Protein AF-A0A448XAB5-F1 (afdb_monomer)

Sequence (109 aa):
MADIQPVQVTWKVGDQELVQSDRVEMTYLEDTGVARLVIRKASQPDSGEYTCMATGEVIEPMTGKRFLKTITSSATVLVEAIPAYKADIIFIKPVEVNLKREQEEQILE

Organism: NCBI:txid117903

Solvent-accessible surface area (backbone atoms only — not comparable to full-atom values): 7309 Å² total; per-residue (Å²): 131,85,88,74,65,81,64,48,74,48,43,27,48,70,90,43,76,61,68,81,48,102,46,32,46,73,49,72,41,81,93,78,69,47,75,47,80,46,69,58,87,72,44,54,88,72,36,41,41,36,32,43,36,42,34,33,74,45,69,39,90,89,78,68,49,77,42,82,47,72,50,76,50,75,49,80,46,80,43,76,79,80,77,76,80,78,76,79,83,81,82,78,77,82,82,84,80,82,80,78,79,80,76,81,79,79,82,73,133

Foldseek 3Di:
DDPFDDKDKWKDFPPHTDDDDPQWDWDADPVVRDTDIGGHPDDQVSWGKMKMKIWGWDQDPPPRDIDIDIDMDIDGDGDDDPPPDPDDDDDDDDDDDDDDDDDPPDPDD

InterPro domains:
  IPR007110 Immunoglobulin-like domain [PS50835] (1-72)
  IPR013098 Immunoglobulin I-set [PF07679] (6-58)
  IPR013783 Immunoglobulin-like fold [G3DSA:2.60.40.10] (2-83)
  IPR036179 Immunoglobulin-like domain superfamily [SSF48726] (6-58)

Structure (mmCIF, N/CA/C/O backbone):
data_AF-A0A448XAB5-F1
#
_entry.id   AF-A0A448XAB5-F1
#
loop_
_atom_site.group_PDB
_atom_site.id
_atom_site.type_symbol
_atom_site.label_atom_id
_atom_site.label_alt_id
_atom_site.label_comp_id
_atom_site.label_asym_id
_atom_site.label_entity_id
_atom_site.label_seq_id
_atom_site.pdbx_PDB_ins_code
_atom_site.Cartn_x
_atom_site.Cartn_y
_atom_site.Cartn_z
_atom_site.occupancy
_atom_site.B_iso_or_equiv
_atom_site.auth_seq_id
_atom_site.auth_comp_id
_atom_site.auth_asym_id
_atom_site.auth_atom_id
_atom_site.pdbx_PDB_model_num
ATOM 1 N N . MET A 1 1 ? 9.343 -14.151 -26.146 1.00 37.00 1 MET A N 1
ATOM 2 C CA . MET A 1 1 ? 8.714 -13.828 -24.851 1.00 37.00 1 MET A CA 1
ATOM 3 C C . MET A 1 1 ? 9.492 -12.649 -24.307 1.00 37.00 1 MET A C 1
ATOM 5 O O . MET A 1 1 ? 10.698 -12.784 -24.167 1.00 37.00 1 MET A O 1
ATOM 9 N N . ALA A 1 2 ? 8.875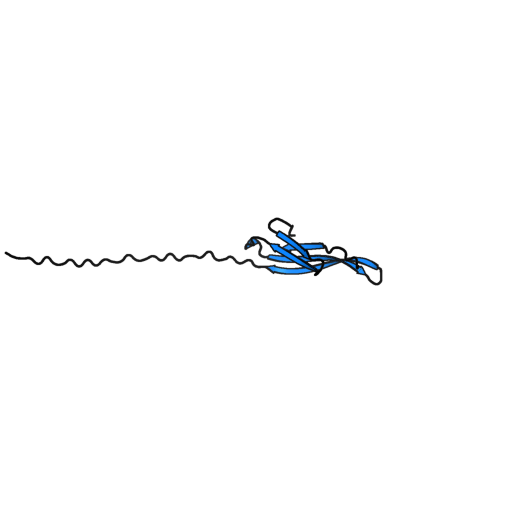 -11.471 -24.207 1.00 41.25 2 ALA A N 1
ATOM 10 C CA . ALA A 1 2 ? 9.566 -10.302 -23.672 1.00 41.25 2 ALA A CA 1
ATOM 11 C C . ALA A 1 2 ? 9.804 -10.541 -22.178 1.00 41.25 2 ALA A C 1
ATOM 13 O O . ALA A 1 2 ? 8.862 -10.858 -21.456 1.00 41.25 2 ALA A O 1
ATOM 14 N N . ASP A 1 3 ? 11.063 -10.459 -21.762 1.00 47.56 3 ASP A N 1
ATOM 15 C CA . ASP A 1 3 ? 11.488 -10.545 -20.369 1.00 47.56 3 ASP A CA 1
ATOM 16 C C . ASP A 1 3 ? 11.071 -9.233 -19.692 1.00 47.56 3 ASP A C 1
ATOM 18 O O . ASP A 1 3 ? 11.767 -8.221 -19.770 1.00 47.56 3 ASP A O 1
ATOM 22 N N . ILE A 1 4 ? 9.847 -9.194 -19.164 1.00 54.16 4 ILE A N 1
ATOM 23 C CA . ILE A 1 4 ? 9.391 -8.083 -18.331 1.00 54.16 4 ILE A CA 1
ATOM 24 C C . ILE A 1 4 ? 9.934 -8.392 -16.939 1.00 54.16 4 ILE A C 1
ATOM 26 O O . ILE A 1 4 ? 9.502 -9.350 -16.303 1.00 54.16 4 ILE A O 1
ATOM 30 N N . GLN A 1 5 ? 10.931 -7.625 -16.499 1.00 60.84 5 GLN A N 1
ATOM 31 C CA . GLN A 1 5 ? 11.462 -7.731 -15.141 1.00 60.84 5 GLN A CA 1
ATOM 32 C C . GLN A 1 5 ? 10.335 -7.530 -14.110 1.00 60.84 5 GLN A C 1
ATOM 34 O O . GLN A 1 5 ? 9.455 -6.693 -14.345 1.00 60.84 5 GLN A O 1
ATOM 39 N N . PRO A 1 6 ? 10.352 -8.247 -12.969 1.00 65.88 6 PRO A N 1
ATOM 40 C CA . PRO A 1 6 ? 9.267 -8.184 -11.998 1.00 65.88 6 PRO A CA 1
ATOM 41 C C . PRO A 1 6 ? 9.139 -6.767 -11.434 1.00 65.88 6 PRO A C 1
ATOM 43 O O . PRO A 1 6 ? 10.097 -6.193 -10.912 1.00 65.88 6 PRO A O 1
ATOM 46 N N . VAL A 1 7 ? 7.940 -6.199 -11.544 1.00 85.69 7 VAL A N 1
ATOM 47 C CA . VAL A 1 7 ? 7.611 -4.893 -10.966 1.00 85.69 7 VAL A CA 1
ATOM 48 C C . VAL A 1 7 ? 7.517 -5.043 -9.451 1.00 85.69 7 VAL A C 1
ATOM 50 O O . VAL A 1 7 ? 6.746 -5.852 -8.938 1.00 85.69 7 VAL A O 1
ATOM 53 N N . GLN A 1 8 ? 8.286 -4.242 -8.718 1.00 90.38 8 GLN A N 1
ATOM 54 C CA . GLN A 1 8 ? 8.192 -4.168 -7.264 1.00 90.38 8 GLN A CA 1
ATOM 55 C C . GLN A 1 8 ? 7.089 -3.191 -6.868 1.00 90.38 8 GLN A C 1
ATOM 57 O O . GLN A 1 8 ? 7.157 -2.009 -7.204 1.00 90.38 8 GLN A O 1
ATOM 62 N N . VAL A 1 9 ? 6.078 -3.677 -6.148 1.00 93.75 9 VAL A N 1
ATOM 63 C CA . VAL A 1 9 ? 4.963 -2.859 -5.661 1.00 93.75 9 VAL A CA 1
ATOM 64 C C . VAL A 1 9 ? 5.066 -2.671 -4.153 1.00 93.75 9 VAL A C 1
ATOM 66 O O . VAL A 1 9 ? 5.098 -3.646 -3.405 1.00 93.75 9 VAL A O 1
ATOM 69 N N . THR A 1 10 ? 5.034 -1.416 -3.720 1.00 95.19 10 THR A N 1
ATOM 70 C CA . THR A 1 10 ? 5.029 -1.003 -2.314 1.00 95.19 10 THR A CA 1
ATOM 71 C C . THR A 1 10 ? 3.786 -0.168 -2.026 1.00 95.19 10 THR A C 1
ATOM 73 O O . THR A 1 10 ? 3.341 0.615 -2.868 1.00 95.19 10 THR A O 1
ATOM 76 N N . TRP A 1 11 ? 3.226 -0.315 -0.828 1.00 97.12 11 TRP A N 1
ATOM 77 C CA . TRP A 1 11 ? 2.074 0.456 -0.370 1.00 97.12 11 TRP A CA 1
ATOM 78 C C . TRP A 1 11 ? 2.429 1.259 0.875 1.00 97.12 11 TRP A C 1
ATOM 80 O O . TRP A 1 11 ? 3.122 0.758 1.754 1.00 97.12 11 TRP A O 1
ATOM 90 N N . LYS A 1 12 ? 1.903 2.477 0.983 1.00 97.00 12 LYS A N 1
ATOM 91 C CA . LYS A 1 12 ? 1.998 3.304 2.191 1.00 97.00 12 LYS A CA 1
ATOM 92 C C . LYS A 1 12 ? 0.643 3.882 2.580 1.00 97.00 12 LYS A C 1
ATOM 94 O O . LYS A 1 12 ? -0.209 4.073 1.713 1.00 97.00 12 LYS A O 1
ATOM 99 N N . VAL A 1 13 ? 0.469 4.173 3.864 1.00 96.31 13 VAL A N 1
ATOM 100 C CA . VAL A 1 13 ? -0.635 4.965 4.413 1.00 96.31 13 VAL A CA 1
ATOM 101 C C . VAL A 1 13 ? -0.053 6.207 5.096 1.00 96.31 13 VAL A C 1
ATOM 103 O O . VAL A 1 13 ? 0.729 6.103 6.040 1.00 96.31 13 VAL A O 1
ATOM 106 N N . GLY A 1 14 ? -0.360 7.391 4.566 1.00 94.44 14 GLY A N 1
ATOM 107 C CA . GLY A 1 14 ? 0.329 8.640 4.889 1.00 94.44 14 GLY A CA 1
ATOM 108 C C . GLY A 1 14 ? 1.830 8.532 4.599 1.00 94.44 14 GLY A C 1
ATOM 109 O O . GLY A 1 14 ? 2.250 8.404 3.442 1.00 94.44 14 GLY A O 1
ATOM 110 N N . ASP A 1 15 ? 2.623 8.528 5.670 1.00 93.50 15 ASP A N 1
ATOM 111 C CA . ASP A 1 15 ? 4.084 8.385 5.634 1.00 93.50 15 ASP A CA 1
ATOM 112 C C . ASP A 1 15 ? 4.576 7.000 6.086 1.00 93.50 15 ASP A C 1
ATOM 114 O O . ASP A 1 15 ? 5.780 6.747 6.114 1.00 93.50 15 ASP A O 1
ATOM 118 N N . GLN A 1 16 ? 3.665 6.086 6.434 1.00 94.50 16 GLN A N 1
ATOM 119 C CA . GLN A 1 16 ? 4.014 4.757 6.924 1.00 94.50 16 GLN A CA 1
ATOM 120 C C . GLN A 1 16 ? 3.898 3.707 5.819 1.00 94.50 16 GLN A C 1
ATOM 122 O O . GLN A 1 16 ? 2.828 3.510 5.245 1.00 94.50 16 GLN A O 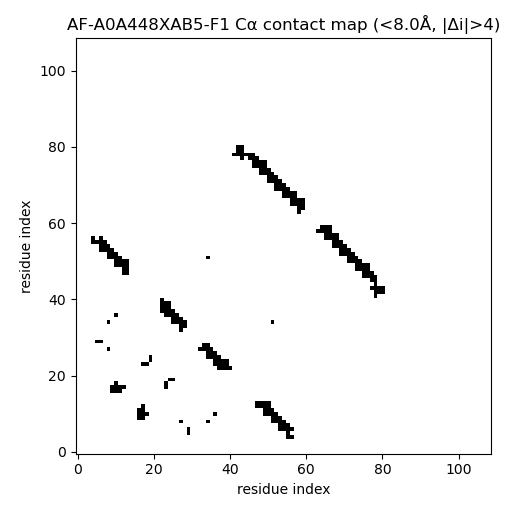1
ATOM 127 N N . GLU A 1 17 ? 4.983 2.980 5.561 1.00 95.94 17 GLU A N 1
ATOM 128 C CA . GLU A 1 17 ? 4.961 1.813 4.679 1.00 95.94 17 GLU A CA 1
ATOM 129 C C . GLU A 1 17 ? 4.134 0.678 5.300 1.00 95.94 17 GLU A C 1
ATOM 131 O O . GLU A 1 17 ? 4.237 0.368 6.491 1.00 95.94 17 GLU A O 1
ATOM 136 N N . LEU A 1 18 ? 3.279 0.069 4.485 1.00 95.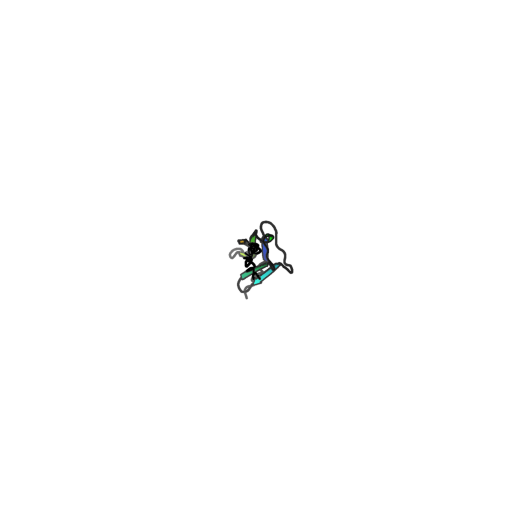69 18 LEU A N 1
ATOM 137 C CA . LEU A 1 18 ? 2.477 -1.079 4.870 1.00 95.69 18 LEU A CA 1
ATOM 138 C C . LEU A 1 18 ? 3.267 -2.362 4.614 1.00 95.69 18 LEU A C 1
ATOM 140 O O . LEU A 1 18 ? 3.973 -2.491 3.618 1.00 95.69 18 LEU A O 1
ATOM 144 N N . VAL A 1 19 ? 3.070 -3.354 5.480 1.00 95.44 19 VAL A N 1
ATOM 145 C CA . VAL A 1 19 ? 3.706 -4.670 5.362 1.00 95.44 19 VAL A CA 1
ATOM 146 C C . VAL A 1 19 ? 2.631 -5.746 5.286 1.00 95.44 19 VAL A C 1
ATOM 148 O O . VAL A 1 19 ? 1.597 -5.660 5.957 1.00 95.44 19 VAL A O 1
ATOM 151 N N . GLN A 1 20 ? 2.875 -6.764 4.461 1.00 94.81 20 GLN A N 1
ATOM 152 C CA . GLN A 1 20 ? 1.988 -7.914 4.345 1.00 94.81 20 GLN A CA 1
ATOM 153 C C . GLN A 1 20 ? 1.819 -8.608 5.705 1.00 94.81 20 GLN A C 1
ATOM 155 O O . GLN A 1 20 ? 2.784 -8.865 6.422 1.00 94.81 20 GLN A O 1
ATOM 160 N N . SER A 1 21 ? 0.574 -8.900 6.070 1.00 95.81 21 SER A N 1
ATOM 161 C CA . SER A 1 21 ? 0.204 -9.536 7.337 1.00 95.81 21 SER A CA 1
ATOM 162 C C . SER A 1 21 ? -1.136 -10.263 7.205 1.00 95.81 21 SER A C 1
ATOM 164 O O . SER A 1 21 ? -1.814 -10.149 6.187 1.00 95.81 21 SER A O 1
ATOM 166 N N . ASP A 1 22 ? -1.585 -10.954 8.256 1.00 95.56 22 ASP A N 1
ATOM 167 C CA . ASP A 1 22 ? -2.911 -11.597 8.269 1.00 95.56 22 ASP A CA 1
ATOM 168 C C . ASP A 1 22 ? -4.069 -10.614 8.031 1.00 95.56 22 ASP A C 1
ATOM 170 O O . ASP A 1 22 ? -5.146 -11.002 7.562 1.00 95.56 22 ASP A O 1
ATOM 174 N N . ARG A 1 23 ? -3.853 -9.336 8.373 1.00 95.69 23 ARG A N 1
ATOM 175 C CA . ARG A 1 23 ? -4.814 -8.247 8.186 1.00 95.69 23 ARG A CA 1
ATOM 176 C C . ARG A 1 23 ? -4.637 -7.531 6.850 1.00 95.69 23 ARG A C 1
ATOM 178 O O . ARG A 1 23 ? -5.631 -7.088 6.282 1.00 95.69 23 ARG A O 1
ATOM 185 N N . VAL A 1 24 ? -3.400 -7.391 6.383 1.00 96.44 24 VAL A N 1
ATOM 186 C CA . VAL A 1 24 ? -3.033 -6.591 5.212 1.00 96.44 24 VAL A CA 1
ATOM 187 C C . VAL A 1 24 ? -2.549 -7.514 4.105 1.00 96.44 24 VAL A C 1
ATOM 189 O O . VAL A 1 24 ? -1.451 -8.061 4.169 1.00 96.44 24 VAL A O 1
ATOM 192 N N . GLU A 1 25 ? -3.363 -7.666 3.070 1.00 96.56 25 GLU A N 1
ATOM 193 C CA . GLU A 1 25 ? -3.045 -8.490 1.909 1.00 96.56 25 GLU A CA 1
ATOM 194 C C . GLU A 1 25 ? -2.690 -7.595 0.721 1.00 96.56 25 GLU A C 1
ATOM 196 O O . GLU A 1 25 ? -3.432 -6.674 0.374 1.00 96.56 25 GLU A O 1
ATOM 201 N N . MET A 1 26 ? -1.549 -7.873 0.097 1.00 95.00 26 MET A N 1
ATOM 202 C CA . MET A 1 26 ? -1.037 -7.145 -1.060 1.00 95.00 26 MET A CA 1
ATOM 203 C C . MET A 1 26 ? -0.808 -8.133 -2.191 1.00 95.00 26 MET A C 1
ATOM 205 O O . MET A 1 26 ? -0.209 -9.185 -1.986 1.00 95.00 26 MET A O 1
ATOM 209 N N . THR A 1 27 ? -1.299 -7.802 -3.379 1.00 92.69 27 THR A N 1
ATOM 210 C CA . THR A 1 27 ? -1.189 -8.657 -4.565 1.00 92.69 27 THR A CA 1
ATOM 211 C C . THR A 1 27 ? -0.872 -7.809 -5.789 1.00 92.69 27 THR A C 1
ATOM 213 O O . THR A 1 27 ? -1.337 -6.674 -5.897 1.00 92.69 27 THR A O 1
ATOM 216 N N . TYR A 1 28 ? -0.081 -8.361 -6.705 1.00 91.12 28 TYR A N 1
ATOM 217 C CA . TYR A 1 28 ? 0.198 -7.768 -8.007 1.00 91.12 28 TYR A CA 1
ATOM 218 C C . TYR A 1 28 ? -0.067 -8.812 -9.090 1.00 91.12 28 TYR A C 1
ATOM 220 O O . TYR A 1 28 ? 0.473 -9.915 -9.037 1.00 91.12 28 TYR A O 1
ATOM 228 N N . LEU A 1 29 ? -0.948 -8.476 -10.027 1.00 89.94 29 LEU A N 1
ATOM 229 C CA . LEU A 1 29 ? -1.328 -9.314 -11.158 1.00 89.94 29 LEU A CA 1
ATOM 230 C C . LEU A 1 29 ? -0.472 -8.918 -12.363 1.00 89.94 29 LEU A C 1
ATOM 232 O O . LEU A 1 29 ? -0.772 -7.931 -13.032 1.00 89.94 29 LEU A O 1
ATOM 236 N N . GLU A 1 30 ? 0.613 -9.651 -12.613 1.00 85.25 30 GLU A N 1
ATOM 237 C CA . GLU A 1 30 ? 1.599 -9.337 -13.663 1.00 85.25 30 GLU A CA 1
ATOM 238 C C . GLU A 1 30 ? 1.000 -9.334 -15.079 1.00 85.25 30 GLU A C 1
ATOM 240 O O . GLU A 1 30 ? 1.409 -8.550 -15.931 1.00 85.25 30 GLU A O 1
ATOM 245 N N . ASP A 1 31 ? -0.003 -10.176 -15.323 1.00 86.50 31 ASP A N 1
ATOM 246 C CA . ASP A 1 31 ? -0.719 -10.312 -16.593 1.00 86.50 31 ASP A CA 1
ATOM 247 C C . ASP A 1 31 ? -1.533 -9.062 -16.961 1.00 86.50 31 ASP A C 1
ATOM 249 O O . ASP A 1 31 ? -1.615 -8.686 -18.131 1.00 86.50 31 ASP A O 1
ATOM 253 N N . THR A 1 32 ? -2.121 -8.406 -15.960 1.00 88.94 32 THR A N 1
ATOM 254 C CA . THR A 1 32 ? -2.954 -7.202 -16.128 1.00 88.94 32 THR A CA 1
ATOM 255 C C . THR A 1 32 ? -2.263 -5.911 -15.688 1.00 88.94 32 THR A C 1
ATOM 257 O O . THR A 1 32 ? -2.758 -4.820 -15.970 1.00 88.94 32 THR A O 1
ATOM 260 N N . GLY A 1 33 ? -1.135 -6.011 -14.984 1.00 86.38 33 GLY A N 1
ATOM 261 C CA . GLY A 1 33 ? -0.450 -4.891 -14.343 1.00 86.38 33 GLY A CA 1
ATOM 262 C C . GLY A 1 33 ? -1.198 -4.300 -13.141 1.00 86.38 33 GLY A C 1
ATOM 263 O O . GLY A 1 33 ? -0.936 -3.155 -12.769 1.00 86.38 33 GLY A O 1
ATOM 264 N N . VAL A 1 34 ? -2.137 -5.035 -12.535 1.00 90.50 34 VAL A N 1
ATOM 265 C CA . VAL A 1 34 ? -3.001 -4.519 -11.460 1.00 90.50 34 VAL A CA 1
ATOM 266 C C . VAL A 1 34 ? -2.404 -4.800 -10.082 1.00 90.50 34 VAL A C 1
ATOM 268 O O . VAL A 1 34 ? -2.248 -5.950 -9.676 1.00 90.50 34 VAL A O 1
ATOM 271 N N . ALA A 1 35 ? -2.134 -3.736 -9.324 1.00 92.69 35 ALA A N 1
ATOM 272 C CA . ALA A 1 35 ? -1.790 -3.803 -7.906 1.00 92.69 35 ALA A CA 1
ATOM 273 C C . ALA A 1 35 ? -3.050 -3.683 -7.037 1.00 92.69 35 ALA A C 1
ATOM 275 O O . ALA A 1 35 ? -3.861 -2.776 -7.227 1.00 92.69 35 ALA A O 1
ATOM 276 N N . ARG A 1 36 ? -3.202 -4.566 -6.047 1.00 94.44 36 ARG A N 1
ATOM 277 C CA . ARG A 1 36 ? -4.345 -4.591 -5.126 1.00 94.44 36 ARG A CA 1
ATOM 278 C C . ARG A 1 36 ? -3.883 -4.677 -3.674 1.00 94.44 36 ARG A C 1
ATOM 280 O O . ARG A 1 36 ? -3.086 -5.545 -3.321 1.00 94.44 36 ARG A O 1
ATOM 287 N N . LEU A 1 37 ? -4.473 -3.824 -2.839 1.00 95.88 37 LEU A N 1
ATOM 288 C CA . LEU A 1 37 ? -4.342 -3.797 -1.383 1.00 95.88 37 LEU A CA 1
ATOM 289 C C . LEU A 1 37 ? -5.693 -4.128 -0.738 1.00 95.88 37 LEU A C 1
ATOM 291 O O . LEU A 1 37 ? -6.720 -3.580 -1.135 1.00 95.88 37 LEU A O 1
ATOM 295 N N . VAL A 1 38 ? -5.697 -5.003 0.267 1.00 95.56 38 VAL A N 1
ATOM 296 C CA . VAL A 1 38 ? -6.890 -5.360 1.046 1.00 95.56 38 VAL A CA 1
ATOM 297 C C . VAL A 1 38 ? -6.580 -5.251 2.536 1.00 95.56 38 VAL A C 1
ATOM 299 O O . VAL A 1 38 ? -5.704 -5.949 3.046 1.00 95.56 38 VAL A O 1
ATOM 302 N N . ILE A 1 39 ? -7.341 -4.413 3.245 1.00 95.75 39 ILE A N 1
ATOM 303 C CA . ILE A 1 39 ? -7.303 -4.294 4.709 1.00 95.75 39 ILE A CA 1
ATOM 304 C C . ILE A 1 39 ? -8.506 -5.039 5.292 1.00 95.75 39 ILE A C 1
ATOM 306 O O . ILE A 1 39 ? -9.657 -4.629 5.134 1.00 95.75 39 ILE A O 1
ATOM 310 N N . ARG A 1 40 ? -8.263 -6.162 5.969 1.00 94.88 40 ARG A N 1
ATOM 311 C CA . ARG A 1 40 ? -9.316 -6.966 6.603 1.00 94.88 40 ARG A CA 1
ATOM 312 C C . ARG A 1 40 ? -9.764 -6.321 7.911 1.00 94.88 40 ARG A C 1
ATOM 314 O O . ARG A 1 40 ? -8.942 -5.842 8.693 1.00 94.88 40 ARG A O 1
ATOM 321 N N . LYS A 1 41 ? -11.076 -6.372 8.180 1.00 92.06 41 LYS A N 1
ATOM 322 C CA . LYS A 1 41 ? -11.696 -5.756 9.370 1.00 92.06 41 LYS A CA 1
ATOM 323 C C . LYS A 1 41 ? -11.260 -4.288 9.516 1.00 92.06 41 LYS A C 1
ATOM 325 O O . LYS A 1 41 ? -10.669 -3.908 10.527 1.00 92.06 41 LYS A O 1
ATOM 330 N N . ALA A 1 42 ? -11.466 -3.502 8.459 1.00 91.44 42 ALA A N 1
ATOM 331 C CA . ALA A 1 42 ? -11.158 -2.078 8.463 1.00 91.44 42 ALA A CA 1
ATOM 332 C C . ALA A 1 42 ? -12.030 -1.338 9.490 1.00 91.44 42 ALA A C 1
ATOM 334 O O . ALA A 1 42 ? -13.180 -1.700 9.738 1.00 91.44 42 ALA A O 1
ATOM 335 N N . SER A 1 43 ? -11.453 -0.317 10.099 1.00 91.62 43 SER A N 1
ATOM 336 C CA . SER A 1 43 ? -12.009 0.490 11.176 1.00 91.62 43 SER A CA 1
ATOM 337 C C . SER A 1 43 ? -11.588 1.948 10.986 1.00 91.62 43 SER A C 1
ATOM 339 O O . SER A 1 43 ? -10.707 2.240 10.182 1.00 91.62 43 SER A O 1
ATOM 341 N N . GLN A 1 44 ? -12.193 2.874 11.731 1.00 92.12 44 GLN A N 1
ATOM 342 C CA . GLN A 1 44 ? -11.846 4.303 11.680 1.00 92.12 44 GLN A CA 1
ATOM 343 C C . GLN A 1 44 ? -10.335 4.620 11.663 1.00 92.12 44 GLN A C 1
ATOM 345 O O . GLN A 1 44 ? -9.951 5.438 10.827 1.00 92.12 44 GLN A O 1
ATOM 350 N N . PRO A 1 45 ? -9.464 4.001 12.493 1.00 91.31 45 PRO A N 1
ATOM 351 C CA . PRO A 1 45 ? -8.024 4.284 12.472 1.00 91.31 45 PRO A CA 1
ATOM 352 C C . PRO A 1 45 ? -7.302 3.839 11.194 1.00 91.31 45 PRO A C 1
ATOM 354 O O . PRO A 1 45 ? -6.161 4.231 10.991 1.00 91.31 45 PRO A O 1
ATOM 357 N N . ASP A 1 46 ? -7.937 3.040 10.335 1.00 93.50 46 ASP A N 1
ATOM 358 C CA . ASP A 1 46 ? -7.387 2.674 9.026 1.00 93.50 46 ASP A CA 1
ATOM 359 C C . ASP A 1 46 ? -7.717 3.722 7.949 1.00 93.50 46 ASP A C 1
ATOM 361 O O . ASP A 1 46 ? -7.322 3.571 6.795 1.00 93.50 46 ASP A O 1
ATOM 365 N N . SER A 1 47 ? -8.453 4.782 8.292 1.00 95.06 47 SER A N 1
ATOM 366 C CA . SER A 1 47 ? -8.665 5.917 7.393 1.00 95.06 47 SER A CA 1
ATOM 367 C C . SER A 1 47 ? -7.352 6.659 7.163 1.00 95.06 47 SER A C 1
ATOM 369 O O . SER A 1 47 ? -6.577 6.872 8.094 1.00 95.06 47 SER A O 1
ATOM 371 N N . GLY A 1 48 ? -7.115 7.102 5.936 1.00 95.56 48 GLY A N 1
ATOM 372 C CA . GLY A 1 48 ? -5.890 7.806 5.588 1.00 95.56 48 GLY A CA 1
ATOM 373 C C . GLY A 1 48 ? -5.689 7.937 4.088 1.00 95.56 48 GLY A C 1
ATOM 374 O O . GLY A 1 48 ? -6.522 7.522 3.283 1.00 95.56 48 GLY A O 1
ATOM 375 N N . GLU A 1 49 ? -4.563 8.531 3.713 1.00 97.81 49 GLU A N 1
ATOM 376 C CA . GLU A 1 49 ? -4.120 8.596 2.326 1.00 97.81 49 GLU A CA 1
ATOM 377 C C . GLU A 1 49 ? -3.293 7.353 1.992 1.00 97.81 49 GLU A C 1
ATOM 379 O O . GLU A 1 49 ? -2.222 7.153 2.551 1.00 97.81 49 GLU A O 1
ATOM 384 N N . TYR A 1 50 ? -3.773 6.518 1.078 1.00 97.12 50 TYR A N 1
ATOM 385 C CA . TYR A 1 50 ? -3.073 5.324 0.628 1.00 97.12 50 TYR A CA 1
ATOM 386 C C . TYR A 1 50 ? -2.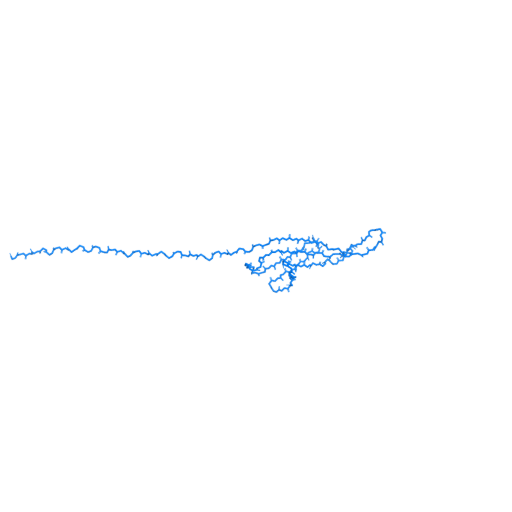342 5.604 -0.675 1.00 97.12 50 TYR A C 1
ATOM 388 O O . TYR A 1 50 ? -2.958 6.035 -1.646 1.00 97.12 50 TYR A O 1
ATOM 396 N N . THR A 1 51 ? -1.049 5.295 -0.737 1.00 97.38 51 THR A N 1
ATOM 397 C CA . THR A 1 51 ? -0.261 5.437 -1.964 1.00 97.38 51 THR A CA 1
ATOM 398 C C . THR A 1 51 ? 0.327 4.100 -2.395 1.00 97.38 51 THR A C 1
ATOM 400 O O . THR A 1 51 ? 1.015 3.432 -1.625 1.00 97.38 51 THR A O 1
ATOM 403 N N . CYS A 1 52 ? 0.083 3.737 -3.650 1.00 95.50 52 CYS A N 1
ATOM 404 C CA . CYS A 1 52 ? 0.743 2.646 -4.355 1.00 95.50 52 CYS A CA 1
ATOM 405 C C . CYS A 1 52 ? 1.988 3.183 -5.059 1.00 95.50 52 CYS A C 1
ATOM 407 O O . CYS A 1 52 ? 1.907 4.188 -5.765 1.00 95.50 52 CYS A O 1
ATOM 409 N N . MET A 1 53 ? 3.114 2.493 -4.921 1.00 95.12 53 MET A N 1
ATOM 410 C CA . MET A 1 53 ? 4.360 2.774 -5.624 1.00 95.12 53 MET A CA 1
ATOM 411 C C . MET A 1 53 ? 4.776 1.526 -6.398 1.00 95.12 53 MET A C 1
ATOM 413 O O . MET A 1 53 ? 5.094 0.511 -5.791 1.00 95.12 53 MET A O 1
ATOM 417 N N . ALA A 1 54 ? 4.769 1.588 -7.727 1.00 93.12 54 ALA A N 1
ATOM 418 C CA . ALA A 1 54 ? 5.200 0.483 -8.578 1.00 93.12 54 ALA A CA 1
ATOM 419 C C . ALA A 1 54 ? 6.517 0.847 -9.265 1.00 93.12 54 ALA A C 1
ATOM 421 O O . ALA A 1 54 ? 6.582 1.818 -10.019 1.00 93.12 54 ALA A O 1
ATOM 422 N N . THR A 1 55 ? 7.566 0.080 -8.984 1.00 92.06 55 THR A N 1
ATOM 423 C CA . THR A 1 55 ? 8.919 0.277 -9.504 1.00 92.06 55 THR A CA 1
ATOM 424 C C . THR A 1 55 ? 9.254 -0.826 -10.497 1.00 92.06 55 THR A C 1
ATOM 426 O O . THR A 1 55 ? 9.257 -1.999 -10.139 1.00 92.06 55 THR A O 1
ATOM 429 N N . GLY A 1 56 ? 9.538 -0.454 -11.742 1.00 89.31 56 GLY A N 1
ATOM 430 C CA . GLY A 1 56 ? 9.931 -1.382 -12.804 1.00 89.31 56 GLY A CA 1
ATOM 431 C C . GLY A 1 56 ? 11.247 -0.978 -13.464 1.00 89.31 56 GLY A C 1
ATOM 432 O O . GLY A 1 56 ? 11.630 0.196 -13.444 1.00 89.31 56 GLY A O 1
ATOM 433 N N . GLU A 1 57 ? 11.936 -1.949 -14.065 1.00 88.44 57 GLU A N 1
ATOM 434 C CA . GLU A 1 57 ? 13.111 -1.692 -14.900 1.00 88.44 57 GLU A CA 1
ATOM 435 C C . GLU A 1 57 ? 12.675 -1.282 -16.314 1.00 88.44 57 GLU A C 1
ATOM 437 O O . GLU A 1 57 ? 11.844 -1.929 -16.950 1.00 88.44 57 GLU A O 1
ATOM 442 N N . VAL A 1 58 ? 13.244 -0.189 -16.817 1.00 86.25 58 VAL A N 1
ATOM 443 C CA . VAL A 1 58 ? 13.012 0.328 -18.165 1.00 86.25 58 VAL A CA 1
ATOM 444 C C . VAL A 1 58 ? 14.337 0.363 -18.912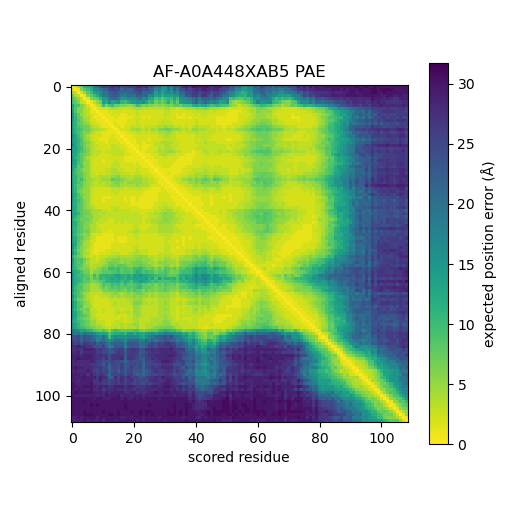 1.00 86.25 58 VAL A C 1
ATOM 446 O O . VAL A 1 58 ? 15.327 0.918 -18.428 1.00 86.25 58 VAL A O 1
ATOM 449 N N . ILE A 1 59 ? 14.343 -0.214 -20.113 1.00 88.06 59 ILE A N 1
ATOM 450 C CA . ILE A 1 59 ? 15.488 -0.199 -21.024 1.00 88.06 59 ILE A CA 1
ATOM 451 C C . ILE A 1 59 ? 15.339 0.997 -21.961 1.00 88.06 59 ILE A C 1
ATOM 453 O O . ILE A 1 59 ? 14.334 1.133 -22.661 1.00 88.06 59 ILE A O 1
ATOM 457 N N . GLU A 1 60 ? 16.340 1.872 -21.982 1.00 88.31 60 GLU A N 1
ATOM 458 C CA . GLU A 1 60 ? 16.367 3.002 -22.902 1.00 88.31 60 GLU A CA 1
ATOM 459 C C . GLU A 1 60 ? 16.646 2.516 -24.338 1.00 88.31 60 GLU A C 1
ATOM 461 O O . GLU A 1 60 ? 17.694 1.907 -24.575 1.00 88.31 60 GLU A O 1
ATOM 466 N N . PRO A 1 61 ? 15.764 2.795 -25.320 1.00 83.31 61 PRO A N 1
ATOM 467 C CA . PRO A 1 61 ? 15.850 2.188 -26.651 1.00 83.31 61 PRO A CA 1
ATOM 468 C C . PRO A 1 61 ? 17.131 2.513 -27.425 1.00 83.31 61 PRO A C 1
ATOM 470 O O . PRO A 1 61 ? 17.567 1.720 -28.251 1.00 83.31 61 PRO A O 1
ATOM 473 N N . MET A 1 62 ? 17.717 3.692 -27.190 1.00 86.38 62 MET A N 1
ATOM 474 C CA . MET A 1 62 ? 18.854 4.188 -27.975 1.00 86.38 62 MET A CA 1
ATOM 475 C C . MET A 1 62 ? 20.205 3.773 -27.397 1.00 86.38 62 MET A C 1
ATOM 477 O O . MET A 1 62 ? 21.137 3.496 -28.144 1.00 86.38 62 MET A O 1
ATOM 481 N N . THR A 1 63 ? 20.323 3.745 -26.070 1.00 89.19 63 THR A N 1
ATOM 482 C CA . THR A 1 63 ? 21.595 3.475 -25.385 1.00 89.19 63 THR A CA 1
ATOM 483 C C . THR A 1 63 ? 21.662 2.067 -24.800 1.00 89.19 63 THR A C 1
ATOM 485 O O . THR A 1 63 ? 22.733 1.634 -24.383 1.00 89.19 63 THR A O 1
ATOM 488 N N . GLY A 1 64 ? 20.531 1.354 -24.724 1.00 86.25 64 GLY A N 1
ATOM 489 C CA . GLY A 1 64 ? 20.422 0.067 -24.037 1.00 86.25 64 GLY A CA 1
ATOM 490 C C . GLY A 1 64 ? 20.602 0.165 -22.518 1.00 86.25 64 GLY A C 1
ATOM 491 O O . GLY A 1 64 ? 20.680 -0.860 -21.840 1.00 86.25 64 GLY A O 1
ATOM 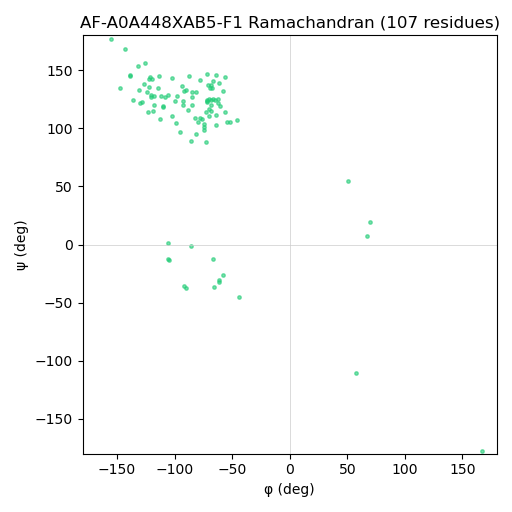492 N N . LYS A 1 65 ? 20.689 1.383 -21.965 1.00 88.44 65 LYS A N 1
ATOM 493 C CA . LYS A 1 65 ? 20.893 1.598 -20.536 1.00 88.44 65 LYS A CA 1
ATOM 494 C C . LYS A 1 65 ? 19.633 1.227 -19.757 1.00 88.44 65 LYS A C 1
ATOM 496 O O . LYS A 1 65 ? 18.520 1.569 -20.150 1.00 88.44 65 LYS A O 1
ATOM 501 N N . ARG A 1 66 ? 19.832 0.536 -18.635 1.00 88.06 66 ARG A N 1
ATOM 502 C CA . ARG A 1 66 ? 18.770 0.114 -17.719 1.00 88.06 66 ARG A CA 1
ATOM 503 C C . ARG A 1 66 ? 18.595 1.134 -16.609 1.00 88.06 66 ARG A C 1
ATOM 505 O O . ARG A 1 66 ? 19.578 1.619 -16.045 1.00 88.06 66 ARG A O 1
ATOM 512 N N . PHE A 1 67 ? 17.345 1.451 -16.306 1.00 87.44 67 PHE A N 1
ATOM 513 C CA . PHE A 1 67 ? 16.974 2.372 -15.243 1.00 87.44 67 PHE A CA 1
ATOM 514 C C . PHE A 1 67 ? 15.775 1.836 -14.479 1.00 87.44 67 PHE A C 1
ATOM 516 O O . PHE A 1 67 ? 14.864 1.270 -15.076 1.00 87.44 67 PHE A O 1
ATOM 523 N N . LEU A 1 68 ? 15.729 2.097 -13.178 1.00 89.31 68 LEU A N 1
ATOM 524 C CA . LEU A 1 68 ? 14.521 1.887 -12.393 1.00 89.31 68 LEU A CA 1
ATOM 525 C C . LEU A 1 68 ? 13.629 3.122 -12.509 1.00 89.31 68 LEU A C 1
ATOM 527 O O . LEU A 1 68 ? 14.095 4.252 -12.346 1.00 89.31 68 LEU A O 1
ATOM 531 N N . LYS A 1 69 ? 12.347 2.907 -12.796 1.00 89.94 69 LYS A N 1
ATOM 532 C CA . LYS A 1 69 ? 11.322 3.950 -12.769 1.00 89.94 69 LYS A CA 1
ATOM 533 C C . LYS A 1 69 ? 10.225 3.561 -11.801 1.00 89.94 69 LYS A C 1
ATOM 535 O O . LYS A 1 69 ? 9.741 2.435 -11.845 1.00 89.94 69 LYS A O 1
ATOM 540 N N . THR A 1 70 ? 9.803 4.522 -10.989 1.00 92.00 70 THR A N 1
ATOM 541 C CA . THR A 1 70 ? 8.700 4.358 -10.045 1.00 92.00 70 THR A CA 1
ATOM 542 C C . THR A 1 70 ? 7.526 5.217 -10.482 1.00 92.00 70 THR A C 1
ATOM 544 O O . THR A 1 70 ? 7.683 6.417 -10.708 1.00 92.00 70 THR A O 1
ATOM 547 N N . ILE A 1 71 ? 6.350 4.608 -10.588 1.00 93.06 71 ILE A N 1
ATOM 548 C CA . ILE A 1 71 ? 5.075 5.313 -10.714 1.00 93.06 71 ILE A CA 1
ATOM 549 C C . ILE A 1 71 ? 4.363 5.291 -9.367 1.00 93.06 71 ILE A C 1
ATOM 551 O O . ILE A 1 71 ? 4.437 4.302 -8.635 1.00 93.06 71 ILE A O 1
ATOM 555 N N . THR A 1 72 ? 3.684 6.383 -9.031 1.00 94.31 72 THR A N 1
ATOM 556 C CA . THR A 1 72 ? 2.979 6.527 -7.759 1.00 94.31 72 THR A CA 1
ATOM 557 C C . THR A 1 72 ? 1.527 6.925 -7.993 1.00 94.31 72 THR A C 1
ATOM 559 O O . THR A 1 72 ? 1.227 7.742 -8.861 1.00 94.31 72 THR A O 1
ATOM 562 N N . SER A 1 73 ? 0.613 6.327 -7.234 1.00 95.50 73 SER A N 1
ATOM 563 C CA . SER A 1 73 ? -0.818 6.637 -7.278 1.00 95.50 73 SER A CA 1
ATOM 564 C C . SER A 1 73 ? -1.350 6.729 -5.859 1.00 95.50 73 SER A C 1
ATOM 566 O O . SER A 1 73 ? -1.193 5.777 -5.099 1.00 95.50 73 SER A O 1
ATOM 568 N N . SER A 1 74 ? -1.972 7.854 -5.507 1.00 96.06 74 SER A N 1
ATOM 569 C CA . SER A 1 74 ? -2.491 8.121 -4.162 1.00 96.06 74 SER A CA 1
ATOM 570 C C . SER A 1 74 ? -4.017 8.214 -4.155 1.00 96.06 74 SER A C 1
ATOM 572 O O . SER A 1 74 ? -4.607 8.701 -5.120 1.00 96.06 74 SER A O 1
ATOM 574 N N . ALA A 1 75 ? -4.654 7.753 -3.080 1.00 95.44 75 ALA A N 1
ATOM 575 C CA . ALA A 1 75 ? -6.095 7.823 -2.873 1.00 95.44 75 ALA A CA 1
ATOM 576 C C . ALA A 1 75 ? -6.440 7.985 -1.386 1.00 95.44 75 ALA A C 1
ATOM 578 O O . ALA A 1 75 ? -5.930 7.260 -0.534 1.00 95.44 75 ALA A O 1
ATOM 579 N N . THR A 1 76 ? -7.361 8.895 -1.075 1.00 94.94 76 THR A N 1
ATOM 580 C CA . THR A 1 76 ? -7.864 9.089 0.292 1.00 94.94 76 THR A CA 1
ATOM 581 C C . THR A 1 76 ? -8.997 8.115 0.593 1.00 94.94 76 THR A C 1
ATOM 583 O O . THR A 1 76 ? -9.985 8.060 -0.139 1.00 94.94 76 THR A O 1
ATOM 586 N N . VAL A 1 77 ? -8.876 7.378 1.695 1.00 94.19 77 VAL A N 1
ATOM 587 C CA . VAL A 1 77 ? -9.872 6.415 2.177 1.00 94.19 77 VAL A CA 1
ATOM 588 C C . VAL A 1 77 ? -10.382 6.866 3.541 1.00 94.19 77 VAL A C 1
ATOM 590 O O . VAL A 1 77 ? -9.595 7.110 4.455 1.00 94.19 77 VAL A O 1
ATOM 593 N N . LEU A 1 78 ? -11.704 6.949 3.689 1.00 93.19 78 LEU A N 1
ATOM 594 C CA . LEU A 1 78 ? -12.371 7.258 4.952 1.00 93.19 78 LEU A CA 1
ATOM 595 C C . LEU A 1 78 ? -13.257 6.080 5.360 1.00 93.19 78 LEU A C 1
ATOM 597 O O . LEU A 1 78 ? -14.168 5.701 4.626 1.00 93.19 78 LEU A O 1
ATOM 601 N N . VAL A 1 79 ? -12.986 5.501 6.529 1.00 90.31 79 VAL A N 1
ATOM 602 C CA . VAL A 1 79 ? -13.782 4.423 7.120 1.00 90.31 79 VAL A CA 1
ATOM 603 C C . VAL A 1 79 ? -14.723 5.031 8.154 1.00 90.31 79 VAL A C 1
ATOM 605 O O . VAL A 1 79 ? -14.309 5.403 9.253 1.00 90.31 79 VAL A O 1
ATOM 608 N N . GLU A 1 80 ? -15.998 5.146 7.799 1.00 84.94 80 GLU A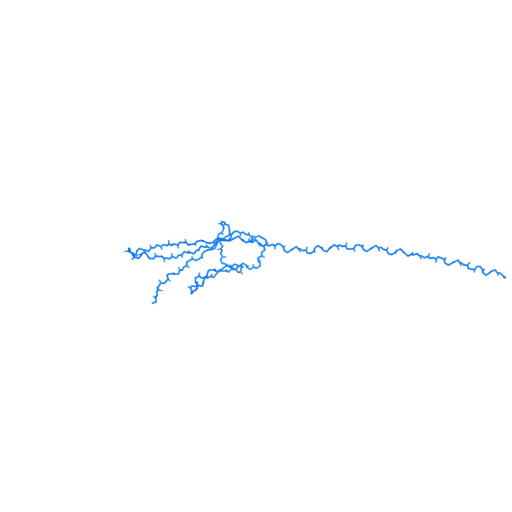 N 1
ATOM 609 C CA . GLU A 1 80 ? -17.008 5.732 8.679 1.00 84.94 80 GLU A CA 1
ATOM 610 C C . GLU A 1 80 ? -17.353 4.813 9.861 1.00 84.94 80 GLU A C 1
ATOM 612 O O . GLU A 1 80 ? -17.369 3.582 9.762 1.00 84.94 80 GLU A O 1
ATOM 617 N N . ALA A 1 81 ? -17.659 5.426 11.006 1.00 73.81 81 ALA A N 1
ATOM 618 C CA . ALA A 1 81 ? -18.270 4.725 12.124 1.00 73.81 81 ALA A CA 1
ATOM 619 C C . ALA A 1 81 ? -19.711 4.366 11.755 1.00 73.81 81 ALA A C 1
ATOM 621 O O . ALA A 1 81 ? -20.499 5.263 11.464 1.00 73.81 81 ALA A O 1
ATOM 622 N N . ILE A 1 82 ? -20.096 3.093 11.851 1.00 69.06 82 ILE A N 1
ATOM 623 C CA . ILE A 1 82 ? -21.523 2.769 11.918 1.00 69.06 82 ILE A CA 1
ATOM 624 C C . ILE A 1 82 ? -21.999 3.300 13.277 1.00 69.06 82 ILE A C 1
ATOM 626 O O . ILE A 1 82 ? -21.498 2.821 14.302 1.00 69.06 82 ILE A O 1
ATOM 630 N N . PRO A 1 83 ? -22.897 4.301 13.339 1.00 65.12 83 PRO A N 1
ATOM 631 C CA . PRO A 1 83 ? -23.380 4.791 14.617 1.00 65.12 83 PRO A CA 1
ATOM 632 C C . PRO A 1 83 ? -24.075 3.632 15.332 1.00 65.12 83 PRO A C 1
ATOM 634 O O . PRO A 1 83 ? -25.040 3.062 14.823 1.00 65.12 83 PRO A O 1
ATOM 637 N N . ALA A 1 84 ? -23.561 3.258 16.506 1.00 62.72 84 ALA A N 1
ATOM 638 C CA . ALA A 1 84 ? -24.257 2.342 17.395 1.00 62.72 84 ALA A CA 1
ATOM 639 C C . ALA A 1 84 ? -25.634 2.952 17.672 1.00 62.72 84 ALA A C 1
ATOM 641 O O . ALA A 1 84 ? -25.720 4.048 18.227 1.00 62.72 84 ALA A O 1
ATOM 642 N N . TYR A 1 85 ? -26.690 2.283 17.211 1.00 63.72 85 TYR A N 1
ATOM 643 C CA . TYR A 1 85 ? -28.077 2.689 17.400 1.00 63.72 85 TYR A CA 1
ATOM 644 C C . TYR A 1 85 ? -28.300 3.107 18.863 1.00 63.72 85 TYR A C 1
ATOM 646 O O . TYR A 1 85 ? -28.302 2.269 19.767 1.00 63.72 85 TYR A O 1
ATOM 654 N N . LYS A 1 86 ? -28.451 4.415 19.107 1.00 60.94 86 LYS A N 1
ATOM 655 C CA . LYS A 1 86 ? -28.973 4.917 20.376 1.00 60.94 86 LYS A CA 1
ATOM 656 C C . LYS A 1 86 ? -30.469 4.644 20.352 1.00 60.94 86 LYS A C 1
ATOM 658 O O . LYS A 1 86 ? -31.221 5.388 19.736 1.00 60.94 86 LYS A O 1
ATOM 663 N N . ALA A 1 87 ? -30.885 3.556 20.987 1.00 65.38 87 ALA A N 1
ATOM 664 C CA . ALA A 1 87 ? -32.287 3.370 21.314 1.00 65.38 87 ALA A CA 1
ATOM 665 C C . ALA A 1 87 ? -32.679 4.471 22.307 1.00 65.38 87 ALA A C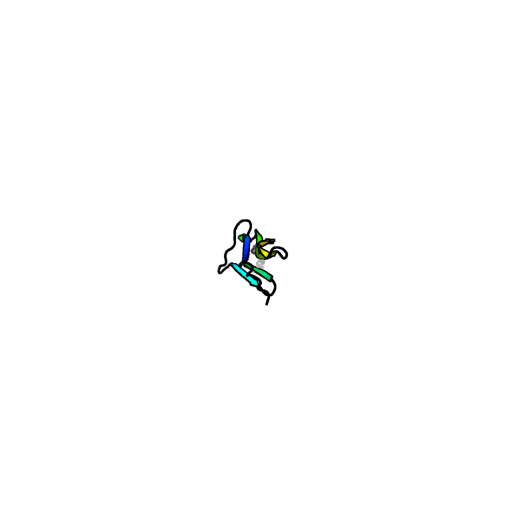 1
ATOM 667 O O . ALA A 1 87 ? -32.191 4.474 23.440 1.00 65.38 87 ALA A O 1
ATOM 668 N N . ASP A 1 88 ? -33.525 5.412 21.901 1.00 72.81 88 ASP A N 1
ATOM 669 C CA . ASP A 1 88 ? -34.168 6.304 22.858 1.00 72.81 88 ASP A CA 1
ATOM 670 C C . ASP A 1 88 ? -35.040 5.458 23.797 1.00 72.81 88 ASP A C 1
ATOM 672 O O . ASP A 1 88 ? -35.914 4.703 23.363 1.00 72.81 88 ASP A O 1
ATOM 676 N N . ILE A 1 89 ? -34.773 5.538 25.103 1.00 75.56 89 ILE A N 1
ATOM 677 C CA . ILE A 1 89 ? -35.566 4.843 26.119 1.00 75.56 89 ILE A CA 1
ATOM 678 C C . ILE A 1 89 ? -36.931 5.531 26.191 1.00 75.56 89 ILE A C 1
ATOM 680 O O . ILE A 1 89 ? -37.049 6.660 26.669 1.00 75.56 89 ILE A O 1
ATOM 684 N N . ILE A 1 90 ? -37.976 4.840 25.734 1.00 78.56 90 ILE A N 1
ATOM 685 C CA . ILE A 1 90 ? -39.353 5.324 25.833 1.00 78.56 90 ILE A CA 1
ATOM 686 C C . ILE A 1 90 ? -39.856 5.063 27.256 1.00 78.56 90 ILE A C 1
ATOM 688 O O . ILE A 1 90 ? -40.182 3.934 27.622 1.00 78.56 90 ILE A O 1
ATOM 692 N N . PHE A 1 91 ? -39.944 6.119 28.063 1.00 78.69 91 PHE A N 1
ATOM 693 C CA . PHE A 1 91 ? -40.610 6.061 29.362 1.00 78.69 91 PHE A CA 1
ATOM 694 C C . PHE A 1 91 ? -42.128 6.034 29.166 1.00 78.69 91 PHE A C 1
ATOM 696 O O . PHE A 1 91 ? -42.759 7.053 28.880 1.00 78.69 91 PHE A O 1
ATOM 703 N N . ILE A 1 92 ? -42.721 4.854 29.333 1.00 84.06 92 ILE A N 1
ATOM 704 C CA . ILE A 1 92 ? -44.175 4.692 29.413 1.00 84.06 92 ILE A CA 1
ATOM 705 C C . ILE A 1 92 ? -44.664 5.336 30.715 1.00 84.06 92 ILE A C 1
ATOM 707 O O . ILE A 1 92 ? -44.235 4.951 31.803 1.00 84.06 92 ILE A O 1
ATOM 711 N N . LYS A 1 93 ? -45.553 6.332 30.611 1.00 84.88 93 LYS A N 1
ATOM 712 C CA . LYS A 1 93 ? -46.196 6.927 31.789 1.00 84.88 93 LYS A CA 1
ATOM 713 C C . LYS A 1 93 ? -47.140 5.898 32.431 1.00 84.88 93 LYS A C 1
ATOM 715 O O . LYS A 1 93 ? -47.865 5.227 31.692 1.00 84.88 93 LYS A O 1
ATOM 720 N N . PRO A 1 94 ? -47.155 5.767 33.770 1.00 83.81 94 PRO A N 1
ATOM 721 C CA . PRO A 1 94 ? -48.090 4.875 34.443 1.00 83.81 94 PRO A CA 1
ATOM 722 C C . PRO A 1 94 ? -49.534 5.310 34.165 1.00 83.81 94 PRO A C 1
ATOM 724 O O . PRO A 1 94 ? -49.840 6.502 34.157 1.00 83.81 94 PRO A O 1
ATOM 727 N N . VAL A 1 95 ? -50.416 4.338 33.925 1.00 84.88 95 VAL A N 1
ATOM 728 C CA . VAL A 1 95 ? -51.852 4.581 33.733 1.00 84.88 95 VAL A CA 1
ATOM 729 C C . VAL A 1 95 ? -52.477 4.965 35.074 1.00 84.88 95 VAL A C 1
ATOM 731 O O . VAL A 1 95 ? -52.388 4.213 36.043 1.00 84.88 95 VAL A O 1
ATOM 734 N N . GLU A 1 96 ? -53.130 6.125 35.125 1.00 81.31 96 GLU A N 1
ATOM 735 C CA . GLU A 1 96 ? -53.877 6.580 36.299 1.00 81.31 96 GLU A CA 1
ATOM 736 C C . GLU A 1 96 ? -55.217 5.831 36.393 1.00 81.31 96 GLU A C 1
ATOM 738 O O . GLU A 1 96 ? -56.139 6.049 35.602 1.00 81.31 96 GLU A O 1
ATOM 743 N N . VAL A 1 97 ? -55.331 4.919 37.362 1.00 75.75 97 VAL A N 1
ATOM 744 C CA . VAL A 1 97 ? -56.558 4.145 37.597 1.00 75.75 97 VAL A CA 1
ATOM 745 C C . VAL A 1 97 ? -57.574 5.015 38.340 1.00 75.75 97 VAL A C 1
ATOM 747 O O . VAL A 1 97 ? -57.419 5.298 39.526 1.00 75.75 97 VAL A O 1
ATOM 750 N N . ASN A 1 98 ? -58.646 5.423 37.659 1.00 68.88 98 ASN A N 1
ATOM 751 C CA . ASN A 1 98 ? -59.760 6.138 38.282 1.00 68.88 98 ASN A CA 1
ATOM 752 C C . ASN A 1 98 ? -60.773 5.143 38.870 1.00 68.88 98 ASN A C 1
ATOM 754 O O . ASN A 1 98 ? -61.722 4.734 38.202 1.00 68.88 98 ASN A O 1
ATOM 758 N N . LEU A 1 99 ? -60.575 4.756 40.133 1.00 70.44 99 LEU A N 1
ATOM 759 C CA . LEU A 1 99 ? -61.555 3.979 40.899 1.00 70.44 99 LEU A CA 1
ATOM 760 C C . LEU A 1 99 ? -62.722 4.886 41.313 1.00 70.44 99 LEU A C 1
ATOM 762 O O . LEU A 1 99 ? -62.622 5.644 42.280 1.00 70.44 99 LEU A O 1
ATOM 766 N N . LYS A 1 100 ? -63.846 4.808 40.592 1.00 66.94 100 LYS A N 1
ATOM 767 C CA . LYS A 1 100 ? -65.117 5.357 41.079 1.00 66.94 100 LYS A CA 1
ATOM 768 C C . LYS A 1 100 ? -65.620 4.442 42.195 1.00 66.94 100 LYS A C 1
ATOM 770 O O . LYS A 1 100 ? -65.915 3.282 41.937 1.00 66.94 100 LYS A O 1
ATOM 775 N N . ARG A 1 101 ? -65.682 4.949 43.430 1.00 63.50 101 ARG A N 1
ATOM 776 C CA . ARG A 1 101 ? -66.353 4.242 44.529 1.00 63.50 101 ARG A CA 1
ATOM 777 C C . ARG A 1 101 ? -67.851 4.272 44.251 1.00 63.50 101 ARG A C 1
ATOM 779 O O . ARG A 1 101 ? -68.433 5.354 44.184 1.00 63.50 101 ARG A O 1
ATOM 786 N N . GLU A 1 102 ? -68.440 3.104 44.048 1.00 59.97 102 GLU A N 1
ATOM 787 C CA . GLU A 1 102 ? -69.890 2.940 44.047 1.00 59.97 102 GLU A CA 1
ATOM 788 C C . GLU A 1 102 ? -70.390 3.261 45.461 1.00 59.97 102 GLU A C 1
ATOM 790 O O . GLU A 1 102 ? -69.854 2.755 46.448 1.00 59.97 102 GLU A O 1
ATOM 795 N N . GLN A 1 103 ? -71.326 4.208 45.559 1.00 57.47 103 GLN A N 1
ATOM 796 C CA . GLN A 1 103 ? -71.946 4.583 46.826 1.00 57.47 103 GLN A CA 1
ATOM 797 C C . GLN A 1 103 ? -72.766 3.391 47.320 1.00 57.47 103 GLN A C 1
ATOM 799 O O . GLN A 1 103 ? -73.611 2.892 46.582 1.00 57.47 103 GLN A O 1
ATOM 804 N N . GLU A 1 104 ? -72.503 2.950 48.551 1.00 58.81 104 GLU A N 1
ATOM 805 C CA . GLU A 1 104 ? -73.345 2.005 49.284 1.00 58.81 104 GLU A CA 1
ATOM 806 C C . GLU A 1 104 ? -74.789 2.526 49.286 1.00 58.81 104 GLU A C 1
ATOM 808 O O . GLU A 1 104 ? -75.112 3.488 49.988 1.00 58.81 104 GLU A O 1
ATOM 813 N N . GLU A 1 105 ? -75.660 1.916 48.478 1.00 56.91 105 GLU A N 1
ATOM 814 C CA . GLU A 1 105 ? -77.101 2.072 48.638 1.00 56.91 105 GLU A CA 1
ATOM 815 C C . GLU A 1 105 ? -77.474 1.478 49.998 1.00 56.91 105 GLU A C 1
ATOM 817 O O . GLU A 1 105 ? -77.509 0.264 50.200 1.00 56.91 105 GLU A O 1
ATOM 822 N N . GLN A 1 106 ? -77.699 2.383 50.952 1.00 56.41 106 GLN A N 1
ATOM 823 C CA . GLN A 1 106 ? -78.351 2.111 52.222 1.00 56.41 106 GLN A CA 1
ATOM 824 C C . GLN A 1 106 ? -79.708 1.463 51.945 1.00 56.41 106 GLN A C 1
ATOM 826 O O . GLN A 1 106 ? -80.661 2.142 51.562 1.00 56.41 106 GLN A O 1
ATOM 831 N N . ILE A 1 107 ? -79.812 0.157 52.177 1.00 56.25 107 ILE A N 1
ATOM 832 C CA . ILE A 1 107 ? -81.109 -0.475 52.397 1.00 56.25 107 ILE A CA 1
ATOM 833 C C . ILE A 1 107 ? -81.446 -0.216 53.868 1.00 56.25 107 ILE A C 1
ATOM 835 O O . ILE A 1 107 ? -80.938 -0.886 54.766 1.00 56.25 107 ILE A O 1
ATOM 839 N N . LEU A 1 108 ? -82.214 0.852 54.089 1.00 52.66 108 LEU A N 1
ATOM 840 C CA . LEU A 1 108 ? -82.861 1.180 55.357 1.00 52.66 108 LEU A CA 1
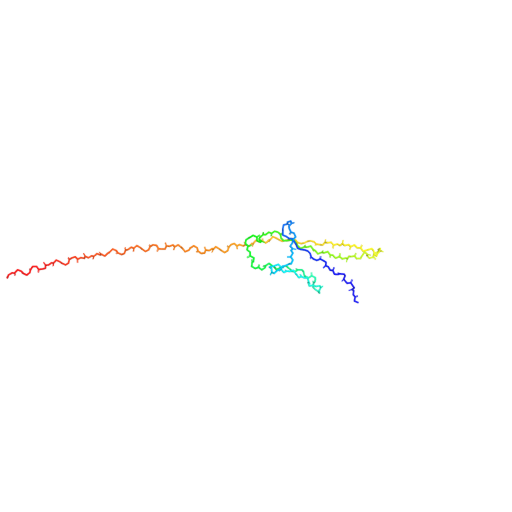ATOM 841 C C . LEU A 1 108 ? -83.981 0.160 55.637 1.00 52.66 108 LEU A C 1
ATOM 843 O O . LEU A 1 108 ? -84.728 -0.163 54.716 1.00 52.66 108 LEU A O 1
ATOM 847 N N . GLU A 1 109 ? -84.011 -0.307 56.892 1.00 50.81 109 GLU A N 1
ATOM 848 C CA . GLU A 1 109 ? -85.032 -1.092 57.629 1.00 50.81 109 GLU A CA 1
ATOM 849 C C . GLU A 1 109 ? -86.342 -1.490 56.924 1.00 50.81 109 GLU A C 1
ATOM 851 O O . GLU A 1 109 ? -87.097 -0.600 56.468 1.00 50.81 109 GLU A O 1
#

pLDDT: mean 83.72, std 14.68, range [37.0, 97.81]

Secondary structure (DSSP, 8-state):
----PPPEEEEEETTEEP---SSEEEEEETTTTEEEEEETT--GGG-EEEEEEEEEEEE-TTT--EEEEEEEEEEEE--------------PPPP-----PPP------

Radius of gyration: 34.7 Å; Cα contacts (8 Å, |Δi|>4): 137; chains: 1; bounding box: 107×23×86 Å

Nearest PDB structures (foldseek):
  2z8w-assembly2_C  TM=6.929E-01  e=6.177E-02  Orectolobus maculatus
  1ves-assembly2_B  TM=6.843E-01  e=1.147E-01  Orectolobus maculatus
  8v8k-assembly2_B  TM=6.454E-01  e=2.385E-01  Lama glama
  7ooi-assembly1_A  TM=5.671E-01  e=1.147E-01  Homo sapiens
  6p3r-assembly2_C  TM=5.414E-01  e=1.147E-01  Homo sapiens

Mean predicted aligned error: 12.73 Å